Protein AF-A6Q917-F1 (afdb_monomer)

Mean predicted aligned error: 8.76 Å

Radius of gyration: 16.5 Å; Cα contacts (8 Å, |Δi|>4): 27; chains: 1; bounding box: 31×34×42 Å

Sequence (85 aa):
MIDPYVSMLSMLLCFGNYFRKMRSRLGAPKAITATAHKLARIVYSMLTNQTPYDESIFTVEELKYKEKLMKKLKSQAVSFGMTLV

Solvent-accessible surface area (backbone atoms only — not comparable to full-atom values): 4877 Å² total; per-residue (Å²): 138,80,60,70,67,60,54,53,52,54,51,55,54,49,54,53,53,51,36,54,57,32,31,77,73,62,35,64,73,57,15,52,54,54,47,51,52,54,49,50,53,52,54,46,52,33,65,74,66,72,45,74,89,62,62,65,64,54,52,54,53,49,50,56,48,51,53,52,51,52,52,51,50,45,56,50,28,50,77,71,78,41,80,81,127

Foldseek 3Di:
DDDPVVVVVVVVVVLVVQLVVCCVPPNNVRSVVVSVVVVCVQVVVCVVVVDPRDCVVVVVVVVVVVVVVVVVVQVVCVVVVHGDD

Structure (mmCIF, N/CA/C/O backbone):
data_AF-A6Q917-F1
#
_entry.id   AF-A6Q917-F1
#
loop_
_atom_site.group_PDB
_atom_site.id
_atom_site.type_symbol
_atom_site.label_atom_id
_atom_site.label_alt_id
_atom_site.label_comp_id
_atom_site.label_asym_id
_atom_site.label_entity_id
_atom_site.label_seq_id
_atom_site.pdbx_PDB_ins_code
_atom_site.Cartn_x
_atom_site.Cartn_y
_atom_site.Cartn_z
_atom_site.occupancy
_atom_site.B_iso_or_equiv
_atom_site.auth_seq_id
_atom_site.auth_comp_id
_atom_site.auth_asym_id
_atom_site.auth_atom_id
_atom_site.pdbx_PDB_model_num
ATOM 1 N N . MET A 1 1 ? -12.225 -23.902 10.804 1.00 42.97 1 MET A N 1
ATOM 2 C CA . MET A 1 1 ? -11.809 -23.164 12.012 1.00 42.97 1 MET A CA 1
ATOM 3 C C . MET A 1 1 ? -10.431 -22.607 11.693 1.00 42.97 1 MET A C 1
ATOM 5 O O . MET A 1 1 ? -9.512 -23.397 11.557 1.00 42.97 1 MET A O 1
ATOM 9 N N . ILE A 1 2 ? -10.331 -21.320 11.351 1.00 55.47 2 ILE A N 1
ATOM 10 C CA . ILE A 1 2 ? -9.055 -20.684 10.978 1.00 55.47 2 ILE A CA 1
ATOM 11 C C . ILE A 1 2 ? -8.431 -20.185 12.278 1.00 55.47 2 ILE A C 1
ATOM 13 O O . ILE A 1 2 ? -9.079 -19.439 13.012 1.00 55.47 2 ILE A O 1
ATOM 17 N N . ASP A 1 3 ? -7.222 -20.643 12.589 1.00 61.62 3 ASP A N 1
ATOM 18 C CA . ASP A 1 3 ? -6.536 -20.283 13.826 1.00 61.62 3 ASP A CA 1
ATOM 19 C C . ASP A 1 3 ? -6.303 -18.761 13.916 1.00 61.62 3 ASP A C 1
ATOM 21 O O . ASP A 1 3 ? -5.694 -18.173 13.013 1.00 61.62 3 ASP A O 1
ATOM 25 N N . PRO A 1 4 ? -6.724 -18.102 15.013 1.00 64.38 4 PRO A N 1
ATOM 26 C CA . PRO A 1 4 ? -6.668 -16.643 15.150 1.00 64.38 4 PRO A CA 1
ATOM 27 C C . PRO A 1 4 ? -5.240 -16.074 15.066 1.00 64.38 4 PRO A C 1
ATOM 29 O O . PRO A 1 4 ? -5.041 -14.944 14.619 1.00 64.38 4 PRO A O 1
ATOM 32 N N . TYR A 1 5 ? -4.225 -16.866 15.422 1.00 66.75 5 TYR A N 1
ATOM 33 C CA . TYR A 1 5 ? -2.816 -16.469 15.332 1.00 66.75 5 TYR A CA 1
ATOM 34 C C . TYR A 1 5 ? -2.290 -16.392 13.892 1.00 66.75 5 TYR A C 1
ATOM 36 O O . TYR A 1 5 ? -1.463 -15.533 13.582 1.00 66.75 5 TYR A O 1
ATOM 44 N N . VAL A 1 6 ? -2.785 -17.251 12.996 1.00 65.75 6 VAL A N 1
ATOM 45 C CA . VAL A 1 6 ? -2.374 -17.260 11.583 1.00 65.75 6 VAL A CA 1
ATOM 46 C C . VAL A 1 6 ? -2.933 -16.032 10.866 1.00 65.75 6 VAL A C 1
ATOM 48 O O . VAL A 1 6 ? -2.208 -15.372 10.121 1.00 65.75 6 VAL A O 1
ATOM 51 N N . SER A 1 7 ? -4.182 -15.671 11.168 1.00 63.28 7 SER A N 1
ATOM 52 C CA . SER A 1 7 ? -4.827 -14.462 10.644 1.00 63.28 7 SER A CA 1
ATOM 53 C C . SER A 1 7 ? -4.088 -13.186 11.077 1.00 63.28 7 SER A C 1
ATOM 55 O O . SER A 1 7 ? -3.753 -12.332 10.255 1.00 63.28 7 SER A O 1
ATOM 57 N N . MET A 1 8 ? -3.705 -13.093 12.357 1.00 62.78 8 MET A N 1
ATOM 58 C CA . MET A 1 8 ? -2.958 -11.943 12.878 1.00 62.78 8 MET A CA 1
ATOM 59 C C . MET A 1 8 ? -1.573 -11.792 12.224 1.00 62.78 8 MET A C 1
ATOM 61 O O . MET A 1 8 ? -1.155 -10.676 11.906 1.00 62.78 8 MET A O 1
ATOM 65 N N . LEU A 1 9 ? -0.865 -12.900 11.976 1.00 70.94 9 LEU A N 1
ATOM 66 C CA . LEU A 1 9 ? 0.432 -12.877 11.294 1.00 70.94 9 LEU A CA 1
ATOM 67 C C . LEU A 1 9 ? 0.297 -12.457 9.819 1.00 70.94 9 LEU A C 1
ATOM 69 O O . LEU A 1 9 ? 1.101 -11.653 9.334 1.00 70.94 9 LEU A O 1
ATOM 73 N N . SER A 1 10 ? -0.729 -12.959 9.121 1.00 67.62 10 SER A N 1
ATOM 74 C CA . SER A 1 10 ? -1.033 -12.598 7.725 1.00 67.62 10 SER A CA 1
ATOM 75 C C . SER A 1 10 ? -1.303 -11.091 7.594 1.00 67.62 10 SER A C 1
ATOM 77 O O . SER A 1 10 ? -0.731 -10.406 6.736 1.00 67.62 10 SER A O 1
ATOM 79 N N . MET A 1 11 ? -2.090 -10.555 8.529 1.00 68.75 11 MET A N 1
ATOM 80 C CA . MET A 1 11 ? -2.454 -9.149 8.614 1.00 68.75 11 MET A CA 1
ATOM 81 C C . MET A 1 11 ? -1.209 -8.267 8.790 1.00 68.75 11 MET A C 1
ATOM 83 O O . MET A 1 11 ? -0.990 -7.324 8.020 1.00 68.75 11 MET A O 1
ATOM 87 N N . LEU A 1 12 ? -0.344 -8.601 9.753 1.00 74.88 12 LEU A N 1
ATOM 88 C CA . LEU A 1 12 ? 0.871 -7.841 10.068 1.00 74.88 12 LEU A CA 1
ATOM 89 C C . LEU A 1 12 ? 1.866 -7.842 8.895 1.00 74.88 12 LEU A C 1
ATOM 91 O O . LEU A 1 12 ? 2.419 -6.796 8.531 1.00 74.88 12 LEU A O 1
ATOM 95 N N . LEU A 1 13 ? 2.030 -8.995 8.236 1.00 77.19 13 LEU A N 1
ATOM 96 C CA . LEU A 1 13 ? 2.863 -9.126 7.042 1.00 77.19 13 LEU A CA 1
ATOM 97 C C . LEU A 1 13 ? 2.341 -8.257 5.891 1.00 77.19 13 LEU A C 1
ATOM 99 O O . LEU A 1 13 ? 3.129 -7.598 5.200 1.00 77.19 13 LEU A O 1
ATOM 103 N N . CYS A 1 14 ? 1.022 -8.210 5.692 1.00 75.94 14 CYS A N 1
ATOM 104 C CA . CYS A 1 14 ? 0.443 -7.443 4.600 1.00 75.94 14 CYS A CA 1
ATOM 105 C C . CYS A 1 14 ? 0.560 -5.925 4.811 1.00 75.94 14 CYS A C 1
ATOM 107 O O . CYS A 1 14 ? 0.938 -5.206 3.877 1.00 75.94 14 CYS A O 1
ATOM 109 N N . PHE A 1 15 ? 0.357 -5.424 6.035 1.00 80.44 15 PHE A N 1
ATOM 110 C CA . PHE A 1 15 ? 0.614 -4.010 6.345 1.00 80.44 15 PHE A CA 1
ATOM 111 C C . PHE A 1 15 ? 2.086 -3.635 6.166 1.00 80.44 15 PHE A C 1
ATOM 113 O O . PHE A 1 15 ? 2.386 -2.596 5.571 1.00 80.44 15 PHE A O 1
ATOM 120 N N . GLY A 1 16 ? 3.011 -4.506 6.580 1.00 84.50 16 GLY A N 1
ATOM 121 C CA . GLY A 1 16 ? 4.440 -4.309 6.334 1.00 84.50 16 GLY A CA 1
ATOM 122 C C . GLY A 1 16 ? 4.767 -4.206 4.839 1.00 84.50 16 GLY A C 1
ATOM 123 O O . GLY A 1 16 ? 5.546 -3.347 4.416 1.00 84.50 16 GLY A O 1
ATOM 124 N N . ASN A 1 17 ? 4.132 -5.035 4.007 1.00 85.56 17 ASN A N 1
ATOM 125 C CA . ASN A 1 17 ? 4.331 -5.009 2.559 1.00 85.56 17 ASN A CA 1
ATOM 126 C C . ASN A 1 17 ? 3.744 -3.744 1.905 1.00 85.56 17 ASN A C 1
ATOM 128 O O . ASN A 1 17 ? 4.353 -3.176 0.993 1.00 85.56 17 ASN A O 1
ATOM 132 N N . TYR A 1 18 ? 2.590 -3.273 2.389 1.00 84.62 18 TYR A N 1
ATOM 133 C CA . TYR A 1 18 ? 1.989 -2.007 1.964 1.00 84.62 18 TYR A CA 1
ATOM 134 C C . TYR A 1 18 ? 2.890 -0.813 2.302 1.00 84.62 18 TYR A C 1
ATOM 136 O O . TYR A 1 18 ? 3.184 -0.000 1.421 1.00 84.62 18 TYR A O 1
ATOM 144 N N . PHE A 1 19 ? 3.407 -0.752 3.534 1.00 88.19 19 PHE A N 1
ATOM 145 C CA . PHE A 1 19 ? 4.323 0.305 3.959 1.00 88.19 19 PHE A CA 1
ATOM 146 C C . PHE A 1 19 ? 5.584 0.351 3.090 1.00 88.19 19 PHE A C 1
ATOM 148 O O . PHE A 1 19 ? 5.949 1.420 2.603 1.00 88.19 19 PHE A O 1
ATOM 155 N N . ARG A 1 20 ? 6.219 -0.800 2.817 1.00 88.50 20 ARG A N 1
ATOM 156 C CA . ARG A 1 20 ? 7.411 -0.866 1.948 1.00 88.50 20 ARG A CA 1
ATOM 157 C C . ARG A 1 20 ? 7.139 -0.323 0.543 1.00 88.50 20 ARG A C 1
ATOM 159 O O . ARG A 1 20 ? 7.926 0.479 0.044 1.00 88.50 20 ARG A O 1
ATOM 166 N N . LYS A 1 21 ? 6.005 -0.691 -0.065 1.00 87.75 21 LYS A N 1
ATOM 167 C CA . LYS A 1 21 ? 5.584 -0.174 -1.382 1.00 87.75 21 LYS A CA 1
ATOM 168 C C . LYS A 1 21 ? 5.327 1.328 -1.374 1.00 87.75 21 LYS A C 1
ATOM 170 O O . LYS A 1 21 ? 5.647 2.010 -2.344 1.00 87.75 21 LYS A O 1
ATOM 175 N N . MET A 1 22 ? 4.698 1.849 -0.323 1.00 89.88 22 MET A N 1
ATOM 176 C CA . MET A 1 22 ? 4.440 3.286 -0.221 1.00 89.88 22 MET A CA 1
ATOM 177 C C . MET A 1 22 ? 5.728 4.058 0.041 1.00 89.88 22 MET A C 1
ATOM 179 O O . MET A 1 22 ? 5.937 5.105 -0.566 1.00 89.88 22 MET A O 1
ATOM 183 N N . ARG A 1 23 ? 6.633 3.511 0.857 1.00 91.12 23 ARG A N 1
ATOM 184 C CA . ARG A 1 23 ? 7.937 4.113 1.140 1.00 91.12 23 ARG A CA 1
ATOM 185 C C . ARG A 1 23 ? 8.791 4.222 -0.119 1.00 91.12 23 ARG A C 1
ATOM 187 O O . ARG A 1 23 ? 9.373 5.278 -0.337 1.00 91.12 23 ARG A O 1
ATOM 194 N N . SER A 1 24 ? 8.819 3.186 -0.961 1.00 89.75 24 SER A N 1
ATOM 195 C CA . SER A 1 24 ? 9.579 3.215 -2.218 1.00 89.75 24 SER A CA 1
ATOM 196 C C . SER A 1 24 ? 9.000 4.180 -3.260 1.00 89.75 24 SER A C 1
ATOM 198 O O . SER A 1 24 ? 9.735 4.661 -4.111 1.00 89.75 24 SER A O 1
ATOM 200 N N . ARG A 1 25 ? 7.688 4.458 -3.218 1.00 87.06 25 ARG A N 1
ATOM 201 C CA . ARG A 1 25 ? 7.005 5.329 -4.192 1.00 87.06 25 ARG A CA 1
ATOM 202 C C . ARG A 1 25 ? 6.914 6.794 -3.767 1.00 87.06 25 ARG A C 1
ATOM 204 O O . ARG A 1 25 ? 6.971 7.666 -4.622 1.00 87.06 25 ARG A O 1
ATOM 211 N N . LEU A 1 26 ? 6.680 7.060 -2.482 1.00 89.69 26 LEU A N 1
ATOM 212 C CA . LEU A 1 26 ? 6.274 8.379 -1.971 1.00 89.69 26 LEU A CA 1
ATOM 213 C C . LEU A 1 26 ? 7.225 8.938 -0.901 1.00 89.69 26 LEU A C 1
ATOM 215 O O . LEU A 1 26 ? 7.046 10.077 -0.467 1.00 89.69 26 LEU A O 1
ATOM 219 N N . GLY A 1 27 ? 8.207 8.151 -0.456 1.00 90.62 27 GLY A N 1
ATOM 220 C CA . GLY A 1 27 ? 9.073 8.484 0.673 1.00 90.62 27 GLY A CA 1
ATOM 221 C C . GLY A 1 27 ? 8.454 8.148 2.035 1.00 90.62 27 GLY A C 1
ATOM 222 O O . GLY A 1 27 ? 7.273 7.818 2.160 1.00 90.62 27 GLY A O 1
ATOM 223 N N . ALA A 1 28 ? 9.278 8.213 3.084 1.00 87.44 28 ALA A N 1
ATOM 224 C CA . ALA A 1 28 ? 8.908 7.794 4.437 1.00 87.44 28 ALA A CA 1
ATOM 225 C C . ALA A 1 28 ? 7.693 8.534 5.046 1.00 87.44 28 ALA A C 1
ATOM 227 O O . ALA A 1 28 ? 6.773 7.844 5.486 1.00 87.44 28 ALA A O 1
ATOM 228 N N . PRO A 1 29 ? 7.609 9.882 5.054 1.00 91.75 29 PRO A N 1
ATOM 229 C CA . PRO A 1 29 ? 6.521 10.572 5.756 1.00 91.75 29 PRO A CA 1
ATOM 230 C C . PRO A 1 29 ? 5.146 10.287 5.137 1.00 91.75 29 PRO A C 1
ATOM 232 O O . PRO A 1 29 ? 4.192 9.989 5.852 1.00 91.75 29 PRO A O 1
ATOM 235 N N . LYS A 1 30 ? 5.054 10.277 3.800 1.00 89.50 30 LYS A N 1
ATOM 236 C CA . LYS A 1 30 ? 3.813 9.959 3.074 1.00 89.50 30 LYS A CA 1
ATOM 237 C C . LYS A 1 30 ? 3.407 8.490 3.221 1.00 89.50 30 LYS A C 1
ATOM 239 O O . LYS A 1 30 ? 2.223 8.168 3.212 1.00 89.50 30 LYS A O 1
ATOM 244 N N . ALA A 1 31 ? 4.376 7.587 3.365 1.00 90.25 31 ALA A N 1
ATOM 245 C CA . ALA A 1 31 ? 4.094 6.175 3.592 1.00 90.25 31 ALA A CA 1
ATOM 246 C C . ALA A 1 31 ? 3.495 5.918 4.980 1.00 90.25 31 ALA A C 1
ATOM 248 O O . ALA A 1 31 ? 2.565 5.119 5.098 1.00 90.25 31 ALA A O 1
ATOM 249 N N . ILE A 1 32 ? 3.994 6.605 6.013 1.00 90.31 32 ILE A N 1
ATOM 250 C CA . ILE A 1 32 ? 3.469 6.497 7.381 1.00 90.31 32 ILE A CA 1
ATOM 251 C C . ILE A 1 32 ? 2.016 6.972 7.417 1.00 90.31 32 ILE A C 1
ATOM 253 O O . ILE A 1 32 ? 1.148 6.223 7.861 1.00 90.31 32 ILE A O 1
ATOM 257 N N . THR A 1 33 ? 1.727 8.162 6.879 1.00 93.75 33 THR A N 1
ATOM 258 C CA . THR A 1 33 ? 0.363 8.718 6.878 1.00 93.75 33 THR A CA 1
ATOM 259 C C . THR A 1 33 ? -0.613 7.852 6.087 1.00 93.75 33 THR A C 1
ATOM 261 O O . THR A 1 33 ? -1.703 7.560 6.575 1.00 93.75 33 THR A O 1
ATOM 264 N N . ALA A 1 34 ? -0.219 7.357 4.911 1.00 88.44 34 ALA A N 1
ATOM 265 C CA . ALA A 1 34 ? -1.057 6.462 4.115 1.00 88.44 34 ALA A CA 1
ATOM 266 C C . ALA A 1 34 ? -1.336 5.123 4.822 1.00 88.44 34 ALA A C 1
ATOM 268 O O . ALA A 1 34 ? -2.439 4.585 4.713 1.00 88.44 34 ALA A O 1
ATOM 269 N N . THR A 1 35 ? -0.350 4.575 5.542 1.00 89.00 35 THR A N 1
ATOM 270 C CA . THR A 1 35 ? -0.507 3.317 6.294 1.00 89.00 35 THR A CA 1
ATOM 271 C C . THR A 1 35 ? -1.401 3.522 7.515 1.00 89.00 35 THR A C 1
ATOM 273 O O . THR A 1 35 ? -2.327 2.741 7.721 1.00 89.00 35 THR A O 1
ATOM 276 N N . ALA A 1 36 ? -1.194 4.609 8.265 1.00 90.06 36 ALA A N 1
ATOM 277 C CA . ALA A 1 36 ? -2.041 4.989 9.392 1.00 90.06 36 ALA A CA 1
ATOM 278 C C . ALA A 1 36 ? -3.494 5.224 8.956 1.00 90.06 36 ALA A C 1
ATOM 280 O O . ALA A 1 36 ? -4.415 4.719 9.589 1.00 90.06 36 ALA A O 1
ATOM 281 N N . HIS A 1 37 ? -3.708 5.914 7.833 1.00 90.06 37 HIS A N 1
ATOM 282 C CA . HIS A 1 37 ? -5.046 6.140 7.293 1.00 90.06 37 HIS A CA 1
ATOM 283 C C . HIS A 1 37 ? -5.742 4.829 6.891 1.00 90.06 37 HIS A C 1
ATOM 285 O O . HIS A 1 37 ? -6.916 4.635 7.212 1.00 90.06 37 HIS A O 1
ATOM 291 N N . LYS A 1 38 ? -5.021 3.896 6.243 1.00 86.38 38 LYS A N 1
ATOM 292 C CA . LYS A 1 38 ? -5.577 2.576 5.891 1.00 86.38 38 LYS A CA 1
ATOM 293 C C . LYS A 1 38 ? -5.953 1.776 7.147 1.00 86.38 38 LYS A C 1
ATOM 295 O O . LYS A 1 38 ? -7.031 1.191 7.180 1.00 86.38 38 LYS A O 1
ATOM 300 N N . LEU A 1 39 ? -5.112 1.801 8.185 1.00 85.19 39 LEU A N 1
ATOM 301 C CA . LEU A 1 39 ? -5.404 1.170 9.478 1.00 85.19 39 LEU A CA 1
ATOM 302 C C . LEU A 1 39 ? -6.624 1.795 10.162 1.00 85.19 39 LEU A C 1
ATOM 304 O O . LEU A 1 39 ? -7.538 1.074 10.552 1.00 85.19 39 LEU A O 1
ATOM 308 N N . ALA A 1 40 ? -6.677 3.125 10.248 1.00 88.50 40 ALA A N 1
ATOM 309 C CA . ALA A 1 40 ? -7.784 3.848 10.868 1.00 88.50 40 ALA A CA 1
ATOM 310 C C . ALA A 1 40 ? -9.124 3.520 10.198 1.00 88.50 40 ALA A C 1
ATOM 312 O O . ALA A 1 40 ? -10.113 3.300 10.886 1.00 88.50 40 ALA A O 1
ATOM 313 N N . ARG A 1 41 ? -9.156 3.418 8.863 1.00 84.81 41 ARG A N 1
ATOM 314 C CA . ARG A 1 41 ? -10.361 3.029 8.114 1.00 84.81 41 ARG A CA 1
ATOM 315 C C . ARG A 1 41 ? -10.849 1.627 8.461 1.00 84.81 41 ARG A C 1
ATOM 317 O O . ARG A 1 41 ? -12.057 1.461 8.602 1.00 84.81 41 ARG A O 1
ATOM 324 N N . ILE A 1 42 ? -9.935 0.667 8.601 1.00 81.19 42 ILE A N 1
ATOM 325 C CA . ILE A 1 42 ? -10.260 -0.722 8.954 1.00 81.19 42 ILE A CA 1
ATOM 326 C C . ILE A 1 42 ? -10.804 -0.778 10.381 1.00 81.19 42 ILE A C 1
ATOM 328 O O . ILE A 1 42 ? -11.916 -1.258 10.589 1.00 81.19 42 ILE A O 1
ATOM 332 N N . VAL A 1 43 ? -10.079 -0.201 11.344 1.00 83.00 43 VAL A N 1
ATOM 333 C CA . VAL A 1 43 ? -10.506 -0.166 12.751 1.00 83.00 43 VAL A CA 1
ATOM 334 C C . VAL A 1 43 ? -11.843 0.559 12.897 1.00 83.00 43 VAL A C 1
ATOM 336 O O . VAL A 1 43 ? -12.744 0.050 13.553 1.00 83.00 43 VAL A O 1
ATOM 339 N N . TYR A 1 44 ? -12.017 1.701 12.227 1.00 85.69 44 TYR A N 1
ATOM 340 C CA . TYR A 1 44 ? -13.280 2.434 12.227 1.00 85.69 44 TYR A CA 1
ATOM 341 C C . TYR A 1 44 ? -14.427 1.582 11.678 1.00 85.69 44 TYR A C 1
ATOM 343 O O . TYR A 1 44 ? -15.450 1.464 12.337 1.00 85.69 44 TYR A O 1
ATOM 351 N N . SER A 1 45 ? -14.257 0.921 10.525 1.00 79.38 45 SER A N 1
ATOM 352 C CA . SER A 1 45 ? -15.308 0.044 9.988 1.00 79.38 45 SER A CA 1
ATOM 353 C C . SER A 1 45 ? -15.658 -1.119 10.916 1.00 79.38 45 SER A C 1
ATOM 355 O O . SER A 1 45 ? -16.827 -1.477 11.008 1.00 79.38 45 SER A O 1
ATOM 357 N N . MET A 1 46 ? -14.676 -1.676 11.631 1.00 80.75 46 MET A N 1
ATOM 358 C CA . MET A 1 46 ? -14.912 -2.751 12.597 1.00 80.75 46 MET A CA 1
ATOM 359 C C . MET A 1 46 ? -15.706 -2.249 13.805 1.00 80.75 46 MET A C 1
ATOM 361 O O . MET A 1 46 ? -16.689 -2.869 14.198 1.00 80.75 46 MET A O 1
ATOM 365 N N . LEU A 1 47 ? -15.310 -1.102 14.366 1.00 83.69 47 LEU A N 1
ATOM 366 C CA . LEU A 1 47 ? -15.987 -0.497 15.513 1.00 83.69 47 LEU A CA 1
ATOM 367 C C . LEU A 1 47 ? -17.407 -0.039 15.162 1.00 83.69 47 LEU A C 1
ATOM 369 O O . LEU A 1 47 ? -18.331 -0.268 15.936 1.00 83.69 47 LEU A O 1
ATOM 373 N N . THR A 1 48 ? -17.595 0.590 13.999 1.00 82.19 48 THR A N 1
ATOM 374 C CA . THR A 1 48 ? -18.896 1.120 13.570 1.00 82.19 48 THR A CA 1
ATOM 375 C C . THR A 1 48 ? -19.894 0.015 13.248 1.00 82.19 48 THR A C 1
ATOM 377 O O . THR A 1 48 ? -21.054 0.125 13.630 1.00 82.19 48 THR A O 1
ATOM 380 N N . ASN A 1 49 ? -19.462 -1.053 12.573 1.00 78.69 49 ASN A N 1
ATOM 381 C CA . ASN A 1 49 ? -20.368 -2.124 12.158 1.00 78.69 49 ASN A CA 1
ATOM 382 C C . ASN A 1 49 ? -20.552 -3.205 13.233 1.00 78.69 49 ASN A C 1
ATOM 384 O O . ASN A 1 49 ? -21.377 -4.093 13.047 1.00 78.69 49 ASN A O 1
ATOM 388 N N . GLN A 1 50 ? -19.775 -3.163 14.327 1.00 74.31 50 GLN A N 1
ATOM 389 C CA . GLN A 1 50 ? -19.713 -4.209 15.364 1.00 74.31 50 GLN A CA 1
ATOM 390 C C . GLN A 1 50 ? -19.502 -5.6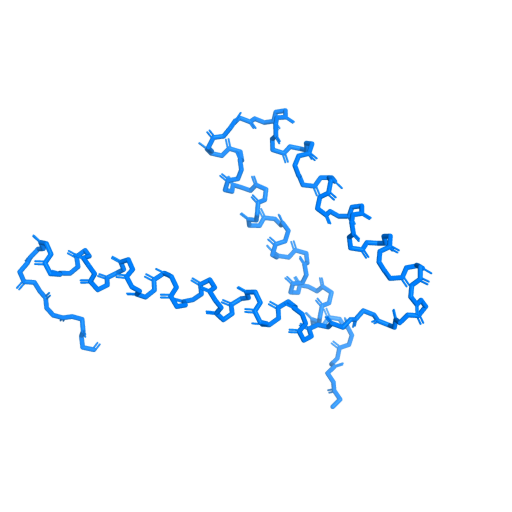24 14.793 1.00 74.31 50 GLN A C 1
ATOM 392 O O . GLN A 1 50 ? -19.792 -6.631 15.436 1.00 74.31 50 GLN A O 1
ATOM 397 N N . THR A 1 51 ? -18.989 -5.706 13.567 1.00 67.19 51 THR A N 1
ATOM 398 C CA . THR A 1 51 ? -18.699 -6.959 12.888 1.00 67.19 51 THR A CA 1
ATOM 399 C C . THR A 1 51 ? -17.295 -7.412 13.271 1.00 67.19 51 THR A C 1
ATOM 401 O O . THR A 1 51 ? -16.375 -6.583 13.270 1.00 67.19 51 THR A O 1
ATOM 404 N N . PRO A 1 52 ? -17.087 -8.712 13.547 1.00 67.75 52 PRO A N 1
ATOM 405 C CA . PRO A 1 52 ? -15.743 -9.250 13.696 1.00 67.75 52 PRO A CA 1
ATOM 406 C C . PRO A 1 52 ? -14.918 -8.968 12.434 1.00 67.75 52 PRO A C 1
ATOM 408 O O . PRO A 1 52 ? -15.470 -8.770 11.350 1.00 67.75 52 PRO A O 1
ATOM 411 N N . TYR A 1 53 ? -13.592 -8.916 12.590 1.00 64.25 53 TYR A N 1
ATOM 412 C CA . TYR A 1 53 ? -12.672 -8.736 11.468 1.00 64.25 53 TYR A CA 1
ATOM 413 C C . TYR A 1 53 ? -12.965 -9.783 10.393 1.00 64.25 53 TYR A C 1
ATOM 415 O O . TYR A 1 53 ? -12.736 -10.974 10.605 1.00 64.25 53 TYR A O 1
ATOM 423 N N . ASP A 1 54 ? -13.491 -9.333 9.259 1.00 66.31 54 ASP A N 1
ATOM 424 C CA . ASP A 1 54 ? -13.796 -10.211 8.145 1.00 66.31 54 ASP A CA 1
ATOM 425 C C . ASP A 1 54 ? -12.599 -10.260 7.193 1.00 66.31 54 ASP A C 1
ATOM 427 O O . ASP A 1 54 ? -12.378 -9.375 6.359 1.00 66.31 54 ASP A O 1
ATOM 431 N N . GLU A 1 55 ? -11.808 -11.321 7.338 1.00 65.19 55 GLU A N 1
ATOM 432 C CA . GLU A 1 55 ? -10.663 -11.614 6.479 1.00 65.19 55 GLU A CA 1
ATOM 433 C C . GLU A 1 55 ? -11.092 -11.799 5.010 1.00 65.19 55 GLU A C 1
ATOM 435 O O . GLU A 1 55 ? -10.278 -11.586 4.108 1.00 65.19 55 GLU A O 1
ATOM 440 N N . SER A 1 56 ? -12.377 -12.080 4.733 1.00 68.25 56 SER A N 1
ATOM 441 C CA . SER A 1 56 ? -12.900 -12.209 3.368 1.00 68.25 56 SER A CA 1
ATOM 442 C C . SER A 1 56 ? -12.659 -10.941 2.538 1.00 68.25 56 SER A C 1
ATOM 444 O O . SER A 1 56 ? -12.222 -11.025 1.388 1.00 68.25 56 SER A O 1
ATOM 446 N N . ILE A 1 57 ? -12.798 -9.755 3.140 1.00 67.25 57 ILE A N 1
ATOM 447 C CA . ILE A 1 57 ? -12.539 -8.468 2.478 1.00 67.25 57 ILE A CA 1
ATOM 448 C C . ILE A 1 57 ? -11.076 -8.394 2.023 1.00 67.25 57 ILE A C 1
ATOM 450 O O . ILE A 1 57 ? -10.766 -7.924 0.923 1.00 67.25 57 ILE A O 1
ATOM 454 N N . PHE A 1 58 ? -10.169 -8.911 2.850 1.00 66.00 58 PHE A N 1
ATOM 455 C CA . PHE A 1 58 ? -8.744 -8.939 2.565 1.00 66.00 58 PHE A CA 1
ATOM 456 C C . PHE A 1 58 ? -8.390 -9.960 1.486 1.00 66.00 58 PHE A C 1
ATOM 458 O O . PHE A 1 58 ? -7.612 -9.648 0.585 1.00 66.00 58 PHE A O 1
ATOM 465 N N . THR A 1 59 ? -9.016 -11.141 1.513 1.00 68.19 59 THR A N 1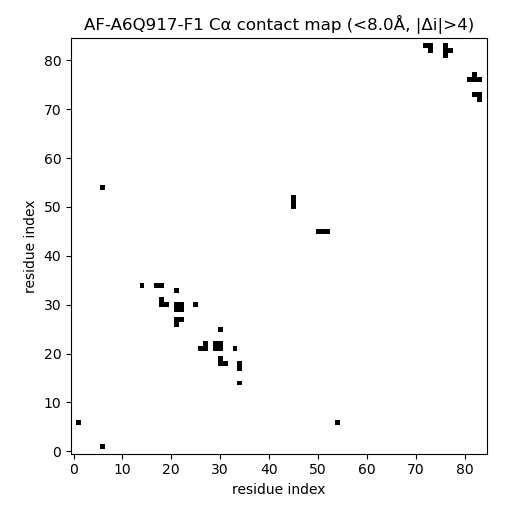
ATOM 466 C CA . THR A 1 59 ? -8.831 -12.155 0.465 1.00 68.19 59 THR A CA 1
ATOM 467 C C . THR A 1 59 ? -9.274 -11.640 -0.906 1.00 68.19 59 THR A C 1
ATOM 469 O O . THR A 1 59 ? -8.577 -11.854 -1.896 1.00 68.19 59 THR A O 1
ATOM 472 N N . VAL A 1 60 ? -10.365 -10.868 -0.983 1.00 74.62 60 VAL A N 1
ATOM 473 C CA . VAL A 1 60 ? -10.827 -10.248 -2.236 1.00 74.62 60 VAL A CA 1
ATOM 474 C C . VAL A 1 60 ? -9.832 -9.195 -2.739 1.00 74.62 60 VAL A C 1
ATOM 476 O O . VAL A 1 60 ? -9.542 -9.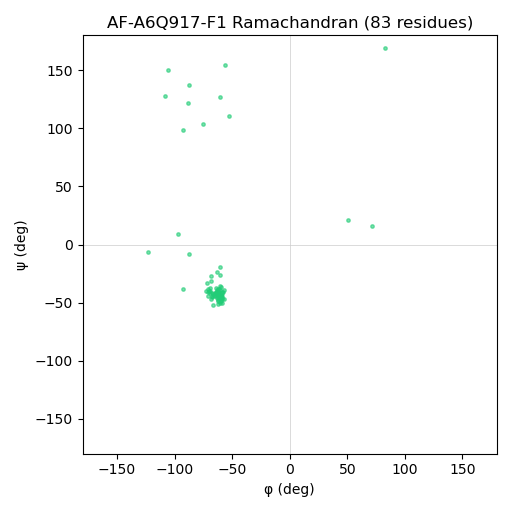145 -3.939 1.00 74.62 60 VAL A O 1
ATOM 479 N N . GLU A 1 61 ? -9.278 -8.354 -1.855 1.00 70.62 61 GLU A N 1
ATOM 480 C CA . GLU A 1 61 ? -8.205 -7.418 -2.231 1.00 70.62 61 GLU A CA 1
ATOM 481 C C . GLU A 1 61 ? -6.938 -8.156 -2.695 1.00 70.62 61 GLU A C 1
ATOM 483 O O . GLU A 1 61 ? -6.310 -7.748 -3.679 1.00 70.62 61 GLU A O 1
ATOM 488 N N . GLU A 1 62 ? -6.569 -9.250 -2.023 1.00 72.62 62 GLU A N 1
ATOM 489 C CA . GLU A 1 62 ? -5.399 -10.061 -2.352 1.00 72.62 62 GLU A CA 1
ATOM 490 C C . GLU A 1 62 ? -5.550 -10.751 -3.713 1.00 72.62 62 GLU A C 1
ATOM 492 O O . GLU A 1 62 ? -4.627 -10.704 -4.529 1.00 72.62 62 GLU A O 1
ATOM 497 N N . LEU A 1 63 ? -6.721 -11.326 -4.006 1.00 80.94 63 LEU A N 1
ATOM 498 C CA . LEU A 1 63 ? -7.031 -11.936 -5.302 1.00 80.94 63 LEU A CA 1
ATOM 499 C C . LEU A 1 63 ? -6.932 -10.908 -6.432 1.00 80.94 63 LEU A C 1
ATOM 501 O O . LEU A 1 63 ? -6.204 -11.126 -7.401 1.00 80.94 63 LEU A O 1
ATOM 505 N N . LYS A 1 64 ? -7.544 -9.728 -6.268 1.00 81.56 64 LYS A N 1
ATOM 506 C CA . LYS A 1 64 ? -7.421 -8.628 -7.243 1.00 81.56 64 LYS A CA 1
ATOM 507 C C . LYS A 1 64 ? -5.971 -8.181 -7.427 1.00 81.56 64 LYS A C 1
ATOM 509 O O . LYS A 1 64 ? -5.563 -7.799 -8.528 1.00 81.56 64 LYS A O 1
ATOM 514 N N . TYR A 1 65 ? -5.177 -8.185 -6.359 1.00 78.88 65 TYR A N 1
ATOM 515 C CA . TYR A 1 65 ? -3.753 -7.879 -6.443 1.00 78.88 65 TYR A CA 1
ATOM 516 C C . TYR A 1 65 ? -2.983 -8.957 -7.223 1.00 78.88 65 TYR A C 1
ATOM 518 O O . TYR A 1 65 ? -2.195 -8.606 -8.105 1.00 78.88 65 TYR A O 1
ATOM 526 N N . LYS A 1 66 ? -3.239 -10.244 -6.952 1.00 83.62 66 LYS A N 1
ATOM 527 C CA . LYS A 1 66 ? -2.648 -11.381 -7.676 1.00 83.62 66 LYS A CA 1
ATOM 528 C C . LYS A 1 66 ? -2.990 -11.334 -9.162 1.00 83.62 66 LYS A C 1
ATOM 530 O O . LYS A 1 66 ? -2.091 -11.452 -9.989 1.00 83.62 66 LYS A O 1
ATOM 535 N N . GLU A 1 67 ? -4.240 -11.047 -9.515 1.00 88.75 67 GLU A N 1
ATOM 536 C CA . GLU A 1 67 ? -4.664 -10.882 -10.910 1.00 88.75 67 GLU A CA 1
ATOM 537 C C . 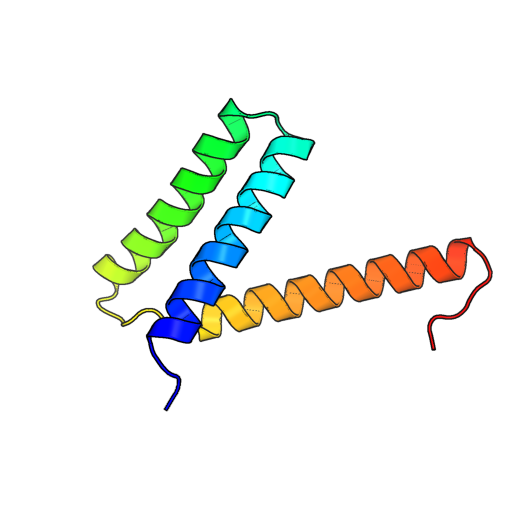GLU A 1 67 ? -3.914 -9.750 -11.620 1.00 88.75 67 GLU A C 1
ATOM 539 O O . GLU A 1 67 ? -3.425 -9.922 -12.738 1.00 88.75 67 GLU A O 1
ATOM 544 N N . LYS A 1 68 ? -3.782 -8.583 -10.974 1.00 87.31 68 LYS A N 1
ATOM 545 C CA . LYS A 1 68 ? -3.016 -7.453 -11.528 1.00 87.31 68 LYS A CA 1
ATOM 546 C C . LYS A 1 68 ? -1.546 -7.810 -11.716 1.00 87.31 68 LYS A C 1
ATOM 548 O O . LYS A 1 68 ? -0.957 -7.441 -12.732 1.00 87.31 68 LYS A O 1
ATOM 553 N N . LEU A 1 69 ? -0.960 -8.525 -10.756 1.00 87.69 69 LEU A N 1
ATOM 554 C CA . LEU A 1 69 ? 0.418 -8.994 -10.844 1.00 87.69 69 LEU A CA 1
ATOM 555 C C . LEU A 1 69 ? 0.587 -9.971 -12.013 1.00 87.69 69 LEU A C 1
ATOM 557 O O . LEU A 1 69 ? 1.495 -9.794 -12.818 1.00 87.69 69 LEU A O 1
ATOM 561 N N . MET A 1 70 ? -0.328 -10.931 -12.160 1.00 90.00 70 MET A N 1
ATOM 562 C CA . MET A 1 70 ? -0.299 -11.911 -13.243 1.00 90.00 70 MET A CA 1
ATOM 563 C C . MET A 1 70 ? -0.465 -11.251 -14.615 1.00 90.00 70 MET A C 1
ATOM 565 O O . MET A 1 70 ? 0.271 -11.577 -15.543 1.00 90.00 70 MET A O 1
ATOM 569 N N . LYS A 1 71 ? -1.358 -10.261 -14.745 1.00 90.31 71 LYS A N 1
ATOM 570 C CA . LYS A 1 71 ? -1.489 -9.456 -15.972 1.00 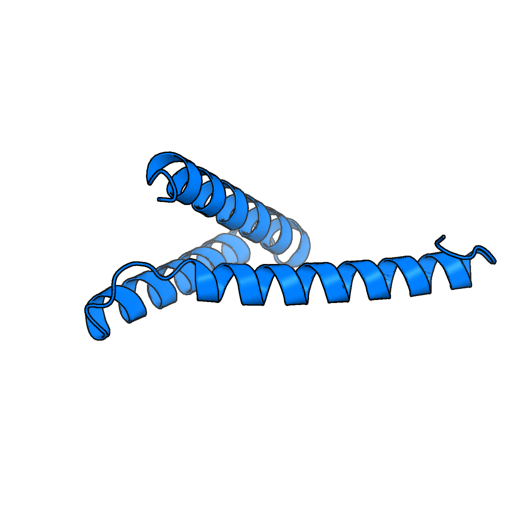90.31 71 LYS A CA 1
ATOM 571 C C . LYS A 1 71 ? -0.200 -8.703 -16.300 1.00 90.31 71 LYS A C 1
ATOM 573 O O . LYS A 1 71 ? 0.231 -8.713 -17.451 1.00 90.31 71 LYS A O 1
ATOM 578 N N . LYS A 1 72 ? 0.439 -8.088 -15.298 1.00 89.25 72 LYS A N 1
ATOM 579 C CA . LYS A 1 72 ? 1.715 -7.384 -15.483 1.00 89.25 72 LYS A CA 1
ATOM 580 C C . LYS A 1 72 ? 2.821 -8.340 -15.937 1.00 89.25 72 LYS A C 1
ATOM 582 O O . LYS A 1 72 ? 3.543 -8.010 -16.870 1.00 89.25 72 LYS A O 1
ATOM 587 N N . LEU A 1 73 ? 2.914 -9.517 -15.320 1.00 89.56 73 LEU A N 1
ATOM 588 C CA . LEU A 1 73 ? 3.890 -10.546 -15.685 1.00 89.56 73 LEU A CA 1
ATOM 589 C C . LEU A 1 73 ? 3.664 -11.068 -17.104 1.00 89.56 73 LEU A C 1
ATOM 591 O O . LEU A 1 73 ? 4.616 -11.134 -17.872 1.00 89.56 73 LEU A O 1
ATOM 595 N N . LYS A 1 74 ? 2.414 -11.354 -17.491 1.00 90.31 74 LYS A N 1
ATOM 596 C CA . LYS A 1 74 ? 2.078 -11.742 -18.870 1.00 90.31 74 LYS A CA 1
ATOM 597 C C . LYS A 1 74 ? 2.477 -10.659 -19.874 1.00 90.31 74 LYS A C 1
ATOM 599 O O . LYS A 1 74 ? 3.116 -10.964 -20.872 1.00 90.31 74 LYS A O 1
ATOM 604 N N . SER A 1 75 ? 2.162 -9.395 -19.588 1.00 89.25 75 SER A N 1
ATOM 605 C CA . SER A 1 75 ? 2.554 -8.272 -20.450 1.00 89.25 75 SER A CA 1
ATOM 606 C C . SER A 1 75 ? 4.073 -8.120 -20.561 1.00 89.25 75 SER A C 1
ATOM 608 O O . SER A 1 75 ? 4.569 -7.813 -21.641 1.00 89.25 75 SER A O 1
ATOM 610 N N . GLN A 1 76 ? 4.812 -8.337 -19.468 1.00 89.75 76 GLN A N 1
ATOM 611 C CA . GLN A 1 76 ? 6.275 -8.317 -19.484 1.00 89.75 76 GLN A CA 1
ATOM 612 C C . GLN A 1 76 ? 6.843 -9.492 -20.287 1.00 89.75 76 GLN A C 1
ATOM 614 O O . GLN A 1 76 ? 7.718 -9.274 -21.116 1.00 89.75 76 GLN A O 1
ATOM 619 N N . ALA A 1 77 ? 6.321 -10.708 -20.112 1.00 90.31 77 ALA A N 1
ATOM 620 C CA . ALA A 1 77 ? 6.751 -11.875 -20.882 1.00 90.31 77 ALA A CA 1
ATOM 621 C C . ALA A 1 77 ? 6.594 -11.636 -22.393 1.00 90.31 77 ALA A C 1
ATOM 623 O O . ALA A 1 77 ? 7.561 -11.798 -23.135 1.00 90.31 77 ALA A O 1
ATOM 624 N N . VAL A 1 78 ? 5.435 -11.116 -22.821 1.00 91.69 78 VAL A N 1
ATOM 625 C CA . VAL A 1 78 ? 5.179 -10.757 -24.227 1.00 91.69 78 VAL A CA 1
ATOM 626 C C . VAL A 1 78 ? 6.186 -9.723 -24.737 1.00 91.69 78 VAL A C 1
ATOM 628 O O . VAL A 1 78 ? 6.697 -9.874 -25.843 1.00 91.69 78 VAL A O 1
ATOM 631 N N . SER A 1 79 ? 6.533 -8.709 -23.934 1.00 90.06 79 SER A N 1
ATOM 632 C CA . SER A 1 79 ? 7.533 -7.703 -24.334 1.00 90.06 79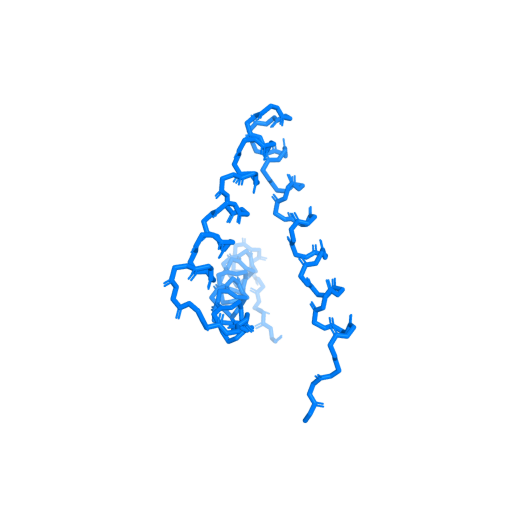 SER A CA 1
ATOM 633 C C . SER A 1 79 ? 8.937 -8.278 -24.555 1.00 90.06 79 SER A C 1
ATOM 635 O O . SER A 1 79 ? 9.714 -7.712 -25.317 1.00 90.06 79 SER A O 1
ATOM 6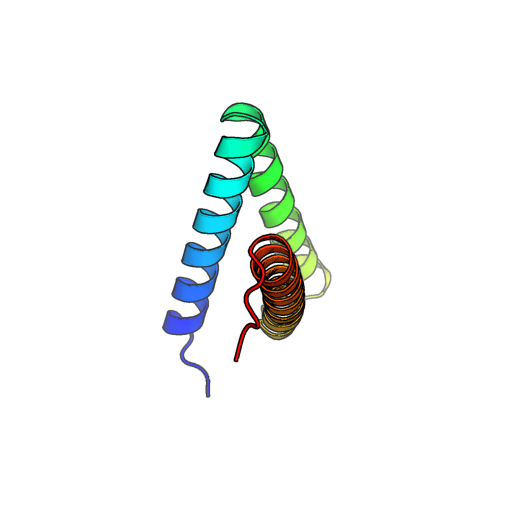37 N N . PHE A 1 80 ? 9.244 -9.420 -23.936 1.00 89.81 80 PHE A N 1
ATOM 638 C CA . PHE A 1 80 ? 10.496 -10.150 -24.121 1.00 89.81 80 PHE A CA 1
ATOM 639 C C . PHE A 1 80 ? 10.382 -11.305 -25.134 1.00 89.81 80 PHE A C 1
ATOM 641 O O . PHE A 1 80 ? 11.304 -12.109 -25.239 1.00 89.81 80 PHE A O 1
ATOM 648 N N . GLY A 1 81 ? 9.265 -11.421 -25.864 1.00 89.75 81 GLY A N 1
ATOM 649 C CA . GLY A 1 81 ? 9.030 -12.511 -26.821 1.00 89.75 81 GLY A CA 1
ATOM 650 C C . GLY A 1 81 ? 8.783 -13.879 -26.172 1.00 89.75 81 GLY A C 1
ATOM 651 O O . GLY A 1 81 ? 8.869 -14.903 -26.842 1.00 89.75 81 GLY A O 1
ATOM 652 N N . MET A 1 82 ? 8.482 -13.910 -24.872 1.00 86.06 82 MET A N 1
ATOM 653 C CA . MET A 1 82 ? 8.233 -15.125 -24.096 1.00 86.06 82 MET A CA 1
ATOM 654 C C . MET A 1 82 ? 6.740 -15.291 -23.790 1.00 86.06 82 MET A C 1
ATOM 656 O O . MET A 1 82 ? 6.007 -14.318 -23.621 1.00 86.06 82 MET A O 1
ATOM 660 N N . THR A 1 83 ? 6.284 -16.538 -23.659 1.00 82.69 83 THR A N 1
ATOM 661 C CA . THR A 1 83 ? 4.921 -16.850 -23.203 1.00 82.69 83 THR A CA 1
ATOM 662 C C . THR A 1 83 ? 4.982 -17.418 -21.791 1.00 82.69 83 THR A C 1
ATOM 664 O O . THR A 1 83 ? 5.744 -18.342 -21.527 1.00 82.69 83 THR A O 1
ATOM 667 N N . LEU A 1 84 ? 4.202 -16.837 -20.875 1.00 77.25 84 LEU A N 1
ATOM 668 C CA . LEU A 1 84 ? 4.087 -17.318 -19.498 1.00 77.25 84 LEU A CA 1
ATOM 669 C C . LEU A 1 84 ? 3.211 -18.588 -19.494 1.00 77.25 84 LEU A C 1
ATOM 671 O O . LEU A 1 84 ? 1.996 -18.463 -19.674 1.00 77.25 84 LEU A O 1
ATOM 675 N N . VAL A 1 85 ? 3.841 -19.763 -19.355 1.00 73.12 85 VAL A N 1
ATOM 676 C CA . VAL A 1 85 ? 3.200 -21.095 -19.234 1.00 73.12 85 VAL A CA 1
ATOM 677 C C . VAL A 1 85 ? 2.781 -21.357 -17.794 1.00 73.12 85 VAL A C 1
ATOM 679 O O . VAL A 1 85 ? 3.572 -21.011 -16.887 1.00 73.12 85 VAL A O 1
#

pLDDT: mean 80.43, std 10.48, range [42.97, 93.75]

Nearest PDB structures (foldseek):
  4it5-assembly1_C  TM=3.466E-01  e=5.472E+00  Vibrio cholerae

Secondary structure (DSSP, 8-state):
---HHHHHHHHHH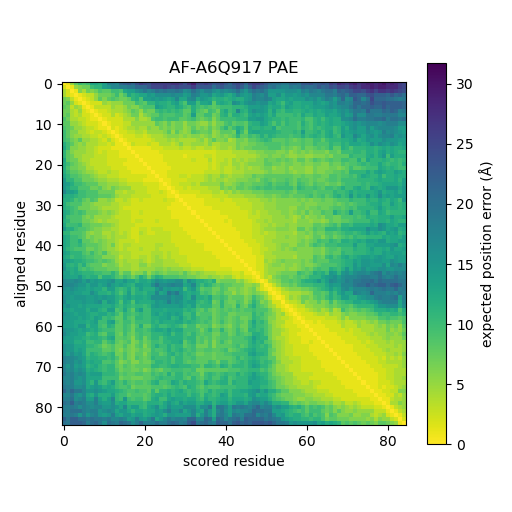HHHHHHHHHHHHH-HHHHHHHHHHH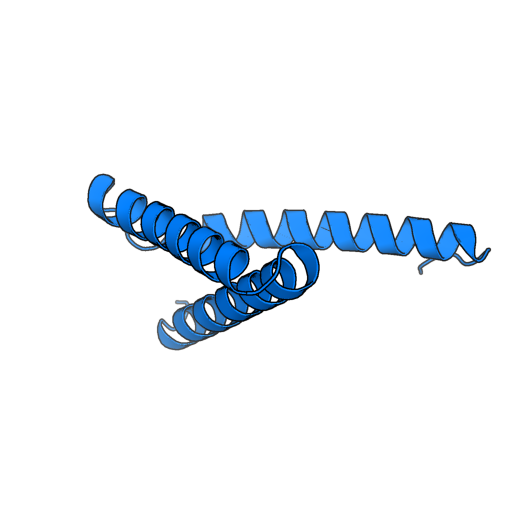HHHHHHHHHHH-----HHHHHHHHHHHHHHHHHHHHHHHHHTT----